Protein AF-A0A3P6EZH6-F1 (afdb_monomer)

pLDDT: mean 76.15, std 14.02, range [42.78, 92.12]

InterPro domains:
  IPR007527 Zinc finger, SWIM-type [PF04434] (18-33)

Structure (mmCIF, N/CA/C/O backbone):
data_AF-A0A3P6EZH6-F1
#
_entry.id   AF-A0A3P6EZH6-F1
#
loop_
_atom_site.group_PDB
_atom_site.id
_atom_site.type_symbol
_atom_site.label_atom_id
_atom_site.label_alt_id
_atom_site.label_comp_id
_atom_site.label_asym_id
_atom_site.label_entity_id
_atom_site.label_seq_id
_atom_site.pdbx_PDB_ins_code
_atom_site.Cartn_x
_atom_site.Cartn_y
_atom_site.Cartn_z
_atom_site.occupancy
_atom_site.B_iso_or_equiv
_atom_site.auth_seq_id
_atom_site.auth_comp_id
_atom_site.auth_asym_id
_atom_site.auth_atom_id
_atom_site.pdbx_PDB_model_num
ATOM 1 N N . ASP A 1 1 ? 46.670 -34.074 -2.459 1.00 43.78 1 ASP A N 1
ATOM 2 C CA . ASP A 1 1 ? 45.233 -33.793 -2.575 1.00 43.78 1 ASP A CA 1
ATOM 3 C C . ASP A 1 1 ? 45.017 -32.301 -2.541 1.00 43.78 1 ASP A C 1
ATOM 5 O O . 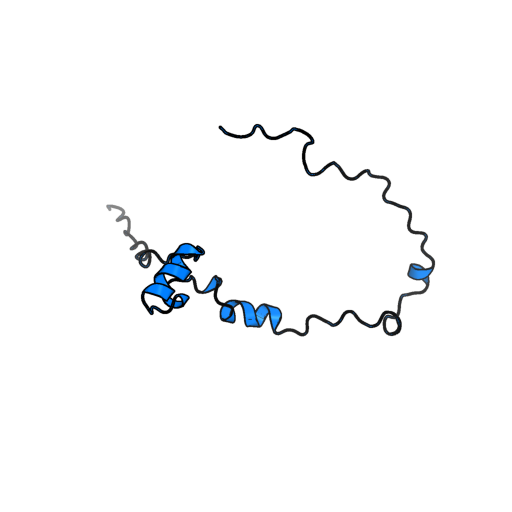ASP A 1 1 ? 44.950 -31.707 -1.475 1.00 43.78 1 ASP A O 1
ATOM 9 N N . ASP A 1 2 ? 45.050 -31.704 -3.728 1.00 43.56 2 ASP A N 1
ATOM 10 C CA . ASP A 1 2 ? 44.674 -30.315 -3.967 1.00 43.56 2 ASP A CA 1
ATOM 11 C C . ASP A 1 2 ? 43.152 -30.203 -3.828 1.00 43.56 2 ASP A C 1
ATOM 13 O O . ASP A 1 2 ? 42.411 -30.766 -4.639 1.00 43.56 2 ASP A O 1
ATOM 17 N N . ASP A 1 3 ? 42.690 -29.489 -2.802 1.00 48.31 3 ASP A N 1
ATOM 18 C CA . ASP A 1 3 ? 41.291 -29.096 -2.656 1.00 48.31 3 ASP A CA 1
ATOM 19 C C . ASP A 1 3 ? 40.907 -28.169 -3.816 1.00 48.31 3 ASP A C 1
ATOM 21 O O . ASP A 1 3 ? 41.111 -26.952 -3.791 1.00 48.31 3 ASP A O 1
ATOM 25 N N . ALA A 1 4 ? 40.349 -28.769 -4.866 1.00 54.28 4 ALA A N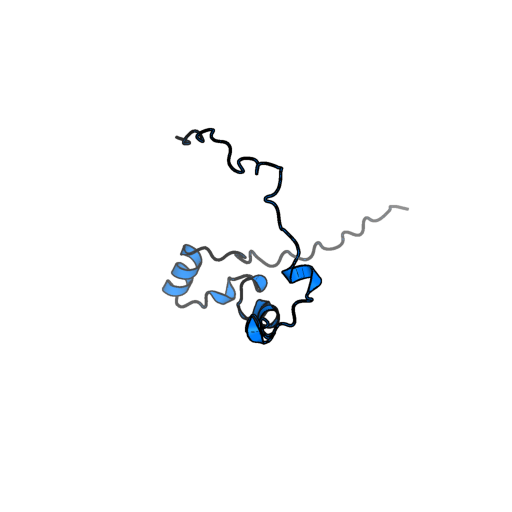 1
ATOM 26 C CA . ALA A 1 4 ? 39.724 -28.061 -5.962 1.00 54.28 4 ALA A CA 1
ATOM 27 C C . ALA A 1 4 ? 38.562 -27.225 -5.409 1.00 54.28 4 ALA A C 1
ATOM 29 O O . ALA A 1 4 ? 37.476 -27.735 -5.124 1.00 54.28 4 ALA A O 1
ATOM 30 N N . VAL A 1 5 ? 38.791 -25.917 -5.280 1.00 59.12 5 VAL A N 1
ATOM 31 C CA . VAL A 1 5 ? 37.724 -24.922 -5.199 1.00 59.12 5 VAL A CA 1
ATOM 32 C C . VAL A 1 5 ? 36.873 -25.110 -6.447 1.00 59.12 5 VAL A C 1
ATOM 34 O O . VAL A 1 5 ? 37.264 -24.739 -7.552 1.00 59.12 5 VAL A O 1
ATOM 37 N N . VAL A 1 6 ? 35.723 -25.755 -6.270 1.00 52.25 6 VAL A N 1
ATOM 38 C CA . VAL A 1 6 ? 34.716 -25.877 -7.314 1.00 52.25 6 VAL A CA 1
ATOM 39 C C . VAL A 1 6 ? 34.210 -24.462 -7.554 1.00 52.25 6 VAL A C 1
ATOM 41 O O . VAL A 1 6 ? 33.437 -23.924 -6.758 1.00 52.25 6 VAL A O 1
ATOM 44 N N . ASP A 1 7 ? 34.725 -23.836 -8.609 1.00 47.00 7 ASP A N 1
ATOM 45 C CA . ASP A 1 7 ? 34.275 -22.547 -9.116 1.00 47.00 7 ASP A CA 1
ATOM 46 C C . ASP A 1 7 ? 32.826 -22.730 -9.574 1.00 47.00 7 ASP A C 1
ATOM 48 O O . ASP A 1 7 ? 32.520 -23.126 -10.700 1.00 47.00 7 ASP A O 1
ATOM 52 N N . THR A 1 8 ? 31.912 -22.595 -8.616 1.00 51.62 8 THR A N 1
ATOM 53 C CA . THR A 1 8 ? 30.482 -22.616 -8.879 1.00 51.62 8 THR A CA 1
ATOM 54 C C . THR A 1 8 ? 30.205 -21.416 -9.771 1.00 51.62 8 THR A C 1
ATOM 56 O O . THR A 1 8 ? 30.516 -20.292 -9.372 1.00 51.62 8 THR A O 1
ATOM 59 N N . PRO A 1 9 ? 29.634 -21.605 -10.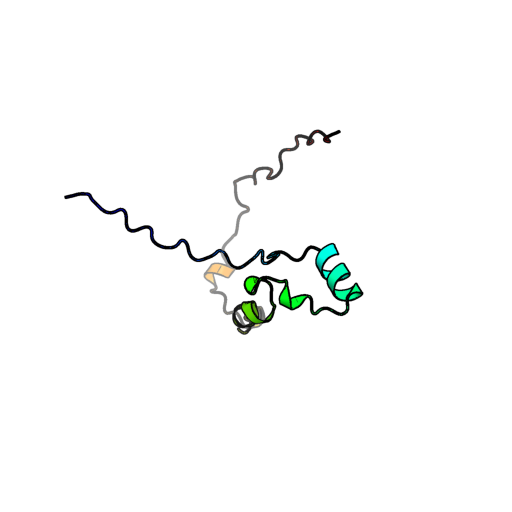974 1.00 42.78 9 PRO A N 1
ATOM 60 C CA . PRO A 1 9 ? 29.346 -20.484 -11.844 1.00 42.78 9 PRO A CA 1
ATOM 61 C C . PRO A 1 9 ? 28.401 -19.560 -11.088 1.00 42.78 9 PRO A C 1
ATOM 63 O O . PRO A 1 9 ? 27.257 -19.927 -10.806 1.00 42.78 9 PRO A O 1
ATOM 66 N N . ILE A 1 10 ? 28.881 -18.367 -10.730 1.00 53.41 10 ILE A N 1
ATOM 67 C CA . ILE A 1 10 ? 28.011 -17.293 -10.262 1.00 53.41 10 ILE A CA 1
ATOM 68 C C . ILE A 1 10 ? 26.941 -17.174 -11.347 1.00 53.41 10 ILE A C 1
ATOM 70 O O . ILE A 1 10 ? 27.310 -16.940 -12.504 1.00 53.41 10 ILE A O 1
ATOM 74 N N . PRO A 1 11 ? 25.649 -17.385 -11.034 1.00 48.22 11 PRO A N 1
ATOM 75 C CA . PRO A 1 11 ? 24.611 -17.381 -12.047 1.00 48.22 11 PRO A CA 1
ATOM 76 C C . PRO A 1 11 ? 24.736 -16.069 -12.800 1.00 48.22 11 PRO A C 1
ATOM 78 O O . PRO A 1 11 ? 24.693 -15.000 -12.182 1.00 48.22 11 PRO A O 1
ATOM 81 N N . HIS A 1 12 ? 24.995 -16.175 -14.108 1.00 48.84 12 HIS A N 1
ATOM 82 C CA . HIS A 1 12 ? 25.166 -15.038 -14.997 1.00 48.84 12 HIS A CA 1
ATOM 83 C C . HIS A 1 12 ? 24.100 -14.014 -14.646 1.00 48.84 12 HIS A C 1
ATOM 85 O O . HIS A 1 12 ? 22.908 -14.275 -14.809 1.00 48.84 12 HIS A O 1
ATOM 91 N N . ARG A 1 13 ? 24.539 -12.883 -14.081 1.00 50.41 13 ARG A N 1
ATOM 92 C CA . ARG A 1 13 ? 23.660 -11.777 -13.715 1.00 50.41 13 ARG A CA 1
ATOM 93 C C . ARG A 1 13 ? 22.871 -11.463 -14.987 1.00 50.41 13 ARG A C 1
ATOM 95 O O . ARG A 1 13 ? 23.510 -11.050 -15.958 1.00 50.41 13 ARG A O 1
ATOM 102 N N . PRO A 1 14 ? 21.548 -11.706 -15.052 1.00 47.06 14 PRO A N 1
ATOM 103 C CA . PRO A 1 14 ? 20.816 -11.411 -16.266 1.00 47.06 14 PRO A CA 1
ATOM 104 C C . PRO A 1 14 ? 20.993 -9.919 -16.514 1.00 47.06 14 PRO A C 1
ATOM 106 O O . PRO A 1 14 ? 20.744 -9.099 -15.627 1.00 47.06 14 PRO A O 1
ATOM 109 N N . HIS A 1 15 ? 21.562 -9.631 -17.683 1.00 49.91 15 HIS A N 1
ATOM 110 C CA . HIS A 1 15 ? 21.808 -8.321 -18.262 1.00 49.91 15 HIS A CA 1
ATOM 111 C C . HIS A 1 15 ? 20.935 -7.238 -17.633 1.00 49.91 15 HIS A C 1
ATOM 113 O O . HIS A 1 15 ? 19.721 -7.305 -17.780 1.00 49.91 15 HIS A O 1
ATOM 119 N N . PHE A 1 16 ? 21.570 -6.284 -16.935 1.00 46.97 16 PHE A N 1
ATOM 120 C CA . PHE A 1 16 ? 21.056 -4.955 -16.573 1.00 46.97 16 PHE A CA 1
ATOM 121 C C . PHE A 1 16 ? 19.542 -4.777 -16.785 1.00 46.97 16 PHE A C 1
ATOM 123 O O . PHE A 1 16 ? 19.096 -4.029 -17.654 1.00 46.97 16 PHE A O 1
ATOM 130 N N . VAL A 1 17 ? 18.728 -5.457 -15.977 1.00 54.72 17 VAL A N 1
ATOM 131 C CA . VAL A 1 17 ? 17.317 -5.102 -15.889 1.00 54.72 17 VAL A CA 1
ATOM 132 C C . VAL A 1 17 ? 17.330 -3.776 -15.150 1.00 54.72 17 VAL A C 1
ATOM 134 O O . VAL A 1 17 ? 17.739 -3.728 -13.988 1.00 54.72 17 VAL A O 1
ATOM 137 N N . LEU A 1 18 ? 16.979 -2.690 -15.840 1.00 61.12 18 LEU A N 1
ATOM 138 C CA . LEU A 1 18 ? 16.763 -1.363 -15.264 1.00 61.12 18 LEU A CA 1
ATOM 139 C C . LEU A 1 18 ? 15.591 -1.473 -14.279 1.00 61.12 18 LEU A C 1
ATOM 141 O O . LEU A 1 18 ? 14.460 -1.102 -14.560 1.00 61.12 18 LEU A O 1
ATOM 145 N N . GLY A 1 19 ? 15.862 -2.067 -13.118 1.00 62.00 19 GLY A N 1
ATOM 146 C CA . GLY A 1 19 ? 14.858 -2.635 -12.226 1.00 62.00 19 GLY A CA 1
ATOM 147 C C . GLY A 1 19 ? 13.973 -1.606 -11.535 1.00 62.00 19 GLY A C 1
ATOM 148 O O . GLY A 1 19 ? 13.064 -1.991 -10.812 1.00 62.00 19 GLY A O 1
ATOM 149 N N . LEU A 1 20 ? 14.219 -0.323 -11.786 1.00 63.16 20 LEU A N 1
ATOM 150 C CA . LEU A 1 20 ? 13.451 0.816 -11.319 1.00 63.16 20 LEU A CA 1
ATOM 151 C C . LEU A 1 20 ? 13.235 1.742 -12.524 1.00 63.16 20 LEU A C 1
ATOM 153 O O . LEU A 1 20 ? 14.167 2.458 -12.905 1.00 63.16 20 LEU A O 1
ATOM 157 N N . PRO A 1 21 ? 12.049 1.749 -13.158 1.00 70.69 21 PRO A N 1
ATOM 158 C CA . PRO A 1 21 ? 11.798 2.676 -14.246 1.00 70.69 21 PRO A CA 1
ATOM 159 C C . PRO A 1 21 ? 11.789 4.099 -13.691 1.00 70.69 21 PRO A C 1
ATOM 161 O O . PRO A 1 21 ? 10.863 4.515 -12.994 1.00 70.69 21 PRO A O 1
ATOM 164 N N . CYS A 1 22 ? 12.819 4.878 -14.007 1.00 78.06 22 CYS A N 1
ATOM 165 C CA . CYS A 1 22 ? 12.728 6.317 -13.839 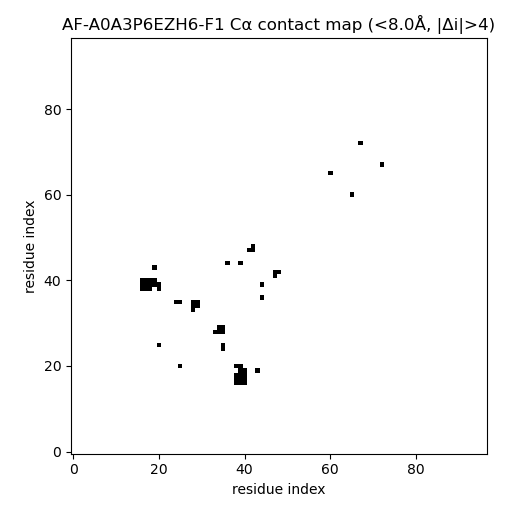1.00 78.06 22 CYS A CA 1
ATOM 166 C C . CYS A 1 22 ? 11.753 6.882 -14.886 1.00 78.06 22 CYS A C 1
ATOM 168 O O . CYS A 1 22 ? 11.555 6.302 -15.959 1.00 78.06 22 CYS A O 1
ATOM 170 N N . ARG A 1 23 ? 11.167 8.052 -14.607 1.00 80.50 23 ARG A N 1
ATOM 171 C CA . ARG A 1 23 ? 10.256 8.738 -15.543 1.00 80.50 23 ARG A CA 1
ATOM 172 C C . ARG A 1 23 ? 10.876 8.905 -16.941 1.00 80.50 23 ARG A C 1
ATOM 174 O O . ARG A 1 23 ? 10.171 8.774 -17.936 1.00 80.50 23 ARG A O 1
ATOM 181 N N . HIS A 1 24 ? 12.190 9.132 -17.014 1.00 86.25 24 HIS A N 1
ATOM 182 C CA . HIS A 1 24 ? 12.924 9.281 -18.273 1.00 86.25 24 HIS A CA 1
ATOM 183 C C . HIS A 1 24 ? 12.999 7.982 -19.087 1.00 86.25 24 HIS A C 1
ATOM 185 O O . HIS A 1 24 ? 12.840 8.024 -20.303 1.00 86.25 24 HIS A O 1
ATOM 191 N N . ALA A 1 25 ? 13.193 6.831 -18.436 1.00 82.31 25 ALA A N 1
ATOM 192 C CA . ALA A 1 25 ? 13.264 5.538 -19.116 1.00 82.31 25 ALA A CA 1
ATOM 193 C C . ALA A 1 25 ? 11.918 5.167 -19.757 1.00 82.31 25 ALA A C 1
ATOM 195 O O . ALA A 1 25 ? 11.878 4.718 -20.900 1.00 82.31 25 ALA A O 1
ATOM 196 N N . ILE A 1 26 ? 10.813 5.434 -19.052 1.00 84.56 26 ILE A N 1
ATOM 197 C CA . ILE A 1 26 ? 9.455 5.223 -19.575 1.00 84.56 26 ILE A CA 1
ATOM 198 C C . ILE A 1 26 ? 9.206 6.125 -20.790 1.00 84.56 26 ILE A C 1
ATOM 200 O O . ILE A 1 26 ? 8.735 5.653 -21.823 1.00 84.56 26 ILE A O 1
ATOM 204 N N . ALA A 1 27 ? 9.557 7.411 -20.691 1.00 87.12 27 ALA A N 1
ATOM 205 C CA . ALA A 1 27 ? 9.385 8.360 -21.788 1.00 87.12 27 ALA A CA 1
ATOM 206 C C . ALA A 1 27 ? 10.222 7.983 -23.024 1.00 87.12 27 ALA A C 1
ATOM 208 O O . ALA A 1 27 ? 9.719 8.018 -24.142 1.00 87.12 27 ALA A O 1
ATOM 209 N N . ALA A 1 28 ? 11.476 7.562 -22.836 1.00 87.25 28 ALA A N 1
ATOM 210 C CA . ALA A 1 28 ? 12.338 7.130 -23.933 1.00 87.25 28 ALA A CA 1
ATOM 211 C C . ALA A 1 28 ? 11.813 5.864 -24.634 1.00 87.25 28 ALA A C 1
ATOM 213 O O . ALA A 1 28 ? 11.869 5.784 -25.862 1.00 87.25 28 ALA A O 1
ATOM 214 N N . ALA A 1 29 ? 11.276 4.900 -23.876 1.00 86.56 29 ALA A N 1
ATOM 215 C CA . ALA A 1 29 ? 10.627 3.717 -24.439 1.00 86.56 29 ALA A CA 1
ATOM 216 C C . ALA A 1 29 ? 9.387 4.103 -25.260 1.00 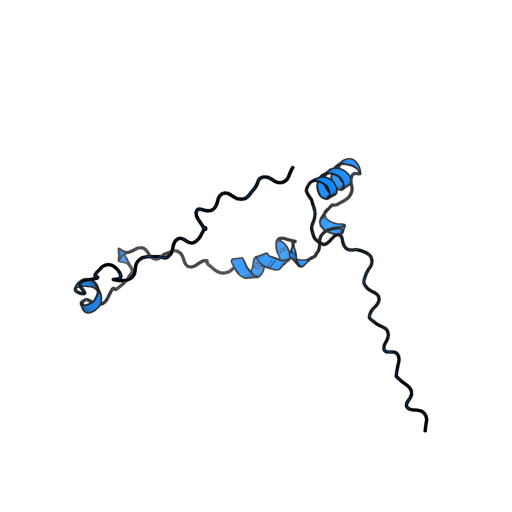86.56 29 ALA A C 1
ATOM 218 O O . ALA A 1 29 ? 9.231 3.634 -26.387 1.00 86.56 29 ALA A O 1
ATOM 219 N N . PHE A 1 30 ? 8.567 5.025 -24.743 1.00 86.62 30 PHE A N 1
ATOM 220 C CA . PHE A 1 30 ? 7.401 5.552 -25.452 1.00 86.62 30 PHE A CA 1
ATOM 221 C C . PHE A 1 30 ? 7.782 6.225 -26.780 1.00 86.62 30 PHE A C 1
ATOM 223 O O . PHE A 1 30 ? 7.228 5.873 -27.817 1.00 86.62 30 PHE A O 1
ATOM 230 N N . CYS A 1 31 ? 8.782 7.115 -26.780 1.00 91.00 31 CYS A N 1
ATOM 231 C CA . CYS A 1 31 ? 9.264 7.786 -27.996 1.00 91.00 31 CYS A CA 1
ATOM 232 C C . CYS A 1 31 ? 9.819 6.824 -29.057 1.00 91.00 31 CYS A C 1
ATOM 234 O O . CYS A 1 31 ? 9.915 7.191 -30.224 1.00 91.00 31 CYS A O 1
ATOM 236 N N . ARG A 1 32 ? 10.226 5.615 -28.658 1.00 89.12 32 ARG A N 1
ATOM 237 C CA . ARG A 1 32 ? 10.747 4.576 -29.555 1.00 89.12 32 ARG A CA 1
ATOM 238 C C . ARG A 1 32 ? 9.725 3.488 -29.881 1.00 89.12 32 ARG A C 1
ATOM 240 O O . ARG A 1 32 ? 10.113 2.464 -30.435 1.00 89.12 32 ARG A O 1
ATOM 247 N N . ASN A 1 33 ? 8.454 3.673 -29.515 1.00 89.19 33 ASN A N 1
ATOM 248 C CA . ASN A 1 33 ? 7.396 2.672 -29.677 1.00 89.19 33 ASN A CA 1
ATOM 249 C C . ASN A 1 33 ? 7.748 1.308 -29.043 1.00 89.19 33 ASN A C 1
ATOM 251 O O . ASN A 1 33 ? 7.322 0.258 -29.518 1.00 89.19 33 ASN A O 1
ATOM 255 N N . MET A 1 34 ? 8.524 1.315 -27.956 1.00 87.56 34 MET A N 1
ATOM 256 C CA . MET A 1 34 ? 8.913 0.117 -27.215 1.00 87.56 34 MET A CA 1
ATOM 257 C C . MET A 1 34 ? 8.007 -0.076 -25.998 1.00 87.56 34 MET A C 1
ATOM 259 O O . MET A 1 34 ? 7.684 0.877 -25.286 1.00 87.56 34 MET A O 1
ATOM 263 N N . GLN A 1 35 ? 7.637 -1.324 -25.707 1.00 84.25 35 GLN A N 1
ATOM 264 C CA . GLN A 1 35 ? 6.888 -1.638 -24.492 1.00 84.25 35 GLN A CA 1
ATOM 265 C C . GLN A 1 35 ? 7.783 -1.466 -23.261 1.00 84.25 35 GLN A C 1
ATOM 267 O O . GLN A 1 35 ? 8.720 -2.234 -23.047 1.00 84.25 35 GLN A O 1
ATOM 272 N N . TYR A 1 36 ? 7.489 -0.459 -22.435 1.00 79.00 36 TYR A N 1
ATOM 273 C CA . TYR A 1 36 ? 8.302 -0.145 -21.256 1.00 79.00 36 TYR A CA 1
ATOM 274 C C . TYR A 1 36 ? 8.335 -1.296 -20.236 1.00 79.00 36 TYR A C 1
ATOM 276 O O . TYR A 1 36 ? 9.320 -1.447 -19.521 1.00 79.00 36 TYR A O 1
ATOM 284 N N . THR A 1 37 ? 7.284 -2.121 -20.190 1.00 77.00 37 THR A N 1
ATOM 285 C CA . THR A 1 37 ? 7.149 -3.296 -19.312 1.00 77.00 37 THR A CA 1
ATOM 286 C C . THR A 1 37 ? 8.279 -4.306 -19.494 1.00 77.00 37 THR A C 1
ATOM 288 O O . THR A 1 37 ? 8.664 -4.950 -18.524 1.00 77.00 37 THR A O 1
ATOM 291 N N . MET A 1 38 ? 8.875 -4.375 -20.688 1.00 77.75 38 MET A N 1
ATOM 292 C CA . MET A 1 38 ? 10.026 -5.236 -20.990 1.00 77.75 38 MET A CA 1
ATOM 293 C C . MET A 1 38 ? 11.301 -4.825 -20.242 1.00 77.75 38 MET A C 1
ATOM 295 O O . MET A 1 38 ? 12.208 -5.636 -20.079 1.00 77.75 38 MET A O 1
ATOM 299 N N . PHE A 1 39 ? 11.379 -3.574 -19.782 1.00 76.06 39 PHE A N 1
ATOM 300 C CA . PHE A 1 39 ? 12.539 -3.029 -19.072 1.00 76.06 39 PHE A CA 1
ATOM 301 C C . PHE A 1 39 ? 12.325 -2.933 -17.558 1.00 76.06 39 PHE A C 1
ATOM 303 O O . PHE A 1 39 ? 13.243 -2.546 -16.840 1.00 76.06 39 PHE A O 1
ATOM 310 N N . VAL A 1 40 ? 11.127 -3.261 -17.066 1.00 77.50 40 VAL A N 1
ATOM 311 C CA . VAL A 1 40 ? 10.742 -3.110 -15.661 1.00 77.50 40 VAL A CA 1
ATOM 312 C C . VAL A 1 40 ? 10.886 -4.440 -14.931 1.00 77.50 40 VAL A C 1
ATOM 314 O O . VAL A 1 40 ? 10.476 -5.489 -15.420 1.00 77.50 40 VAL A O 1
ATOM 317 N N . CYS A 1 41 ? 11.450 -4.405 -13.722 1.00 80.75 41 CYS A N 1
ATOM 318 C CA . CYS A 1 41 ? 11.510 -5.583 -12.862 1.00 80.75 41 CYS A CA 1
ATOM 319 C C . CYS A 1 41 ? 10.096 -6.113 -12.573 1.00 80.75 41 CYS A C 1
ATOM 321 O O . CYS A 1 41 ? 9.206 -5.336 -12.227 1.00 80.75 41 CYS A O 1
ATOM 323 N N . LYS A 1 42 ? 9.905 -7.440 -12.628 1.00 80.25 42 LYS A N 1
ATOM 324 C CA . LYS A 1 42 ? 8.611 -8.099 -12.360 1.00 80.25 42 LYS A CA 1
ATOM 325 C C . LYS A 1 42 ? 7.940 -7.612 -11.071 1.00 80.25 42 LYS A C 1
ATOM 327 O O . LYS A 1 42 ? 6.751 -7.336 -11.066 1.00 80.25 42 LYS A O 1
ATOM 332 N N . HIS A 1 43 ? 8.726 -7.360 -10.021 1.00 82.19 43 HIS A N 1
ATOM 333 C CA . HIS A 1 43 ? 8.250 -6.856 -8.729 1.00 82.19 43 HIS A CA 1
ATOM 334 C C . HIS A 1 43 ? 7.618 -5.458 -8.782 1.00 82.19 43 HIS A C 1
ATOM 336 O O . HIS A 1 43 ? 7.176 -4.965 -7.755 1.00 82.19 43 HIS A O 1
ATOM 342 N N . HIS A 1 44 ? 7.646 -4.752 -9.908 1.00 78.25 44 HIS A N 1
ATOM 343 C CA . HIS A 1 44 ? 7.019 -3.434 -10.070 1.00 78.25 44 HIS A CA 1
ATOM 344 C C . HIS A 1 44 ? 5.810 -3.495 -11.011 1.00 78.25 44 HIS A C 1
ATOM 346 O O . HIS A 1 44 ? 5.150 -2.483 -11.242 1.00 78.25 44 HIS A O 1
ATOM 352 N N . LEU A 1 45 ? 5.502 -4.677 -11.549 1.00 82.81 45 LEU A N 1
ATOM 353 C CA . LEU A 1 45 ? 4.296 -4.906 -12.325 1.00 82.81 45 LEU A CA 1
ATOM 354 C C . LEU A 1 45 ? 3.107 -5.068 -11.382 1.00 82.81 45 LEU A C 1
ATOM 356 O O . LEU A 1 45 ? 3.181 -5.758 -10.363 1.00 82.81 45 LEU A O 1
ATOM 360 N N . LYS A 1 46 ? 1.981 -4.457 -11.758 1.00 84.56 46 LYS A N 1
ATOM 361 C CA . LYS A 1 46 ? 0.726 -4.527 -11.000 1.00 84.56 46 LYS A CA 1
ATOM 362 C C . LYS A 1 46 ? 0.288 -5.972 -10.749 1.00 84.56 46 LYS A C 1
ATOM 364 O O . LYS A 1 46 ? -0.141 -6.290 -9.648 1.00 84.56 46 LYS A O 1
ATOM 369 N N . GLU A 1 47 ? 0.446 -6.839 -11.745 1.00 87.00 47 GLU A N 1
ATOM 370 C CA . GLU A 1 47 ? 0.100 -8.265 -11.676 1.00 87.00 47 GLU A CA 1
ATOM 371 C C . GLU A 1 47 ? 0.794 -8.986 -10.518 1.00 87.00 47 GLU A C 1
ATOM 373 O O . GLU A 1 47 ? 0.179 -9.821 -9.864 1.00 87.00 47 GLU A O 1
ATOM 378 N N . THR A 1 48 ? 2.038 -8.610 -10.198 1.00 88.25 48 THR A N 1
ATOM 379 C CA . THR A 1 48 ? 2.799 -9.242 -9.108 1.00 88.25 48 THR A CA 1
ATOM 380 C C . THR A 1 48 ? 2.195 -8.955 -7.732 1.00 88.25 48 THR A C 1
ATOM 382 O O . THR A 1 48 ? 2.275 -9.796 -6.843 1.00 88.25 48 THR A O 1
ATOM 385 N N . TRP A 1 49 ? 1.551 -7.801 -7.554 1.00 86.81 49 TRP A N 1
ATOM 386 C CA . TRP A 1 49 ? 0.932 -7.408 -6.282 1.00 86.81 49 TRP A CA 1
ATOM 387 C C . TRP A 1 49 ? -0.582 -7.592 -6.265 1.00 86.81 49 TRP A C 1
ATOM 389 O O . TRP A 1 49 ? -1.193 -7.446 -5.209 1.00 86.81 49 TRP A O 1
ATOM 399 N N . ALA A 1 50 ? -1.195 -7.921 -7.403 1.00 87.94 50 ALA A N 1
ATOM 400 C CA . ALA A 1 50 ? -2.642 -8.023 -7.529 1.00 87.94 50 ALA A CA 1
ATOM 401 C C . ALA A 1 50 ? -3.237 -9.025 -6.527 1.00 87.94 50 ALA A C 1
ATOM 403 O O . ALA A 1 50 ? -4.251 -8.711 -5.921 1.00 87.94 50 ALA A O 1
ATOM 404 N N . GLU A 1 51 ? -2.573 -10.162 -6.278 1.00 84.81 51 GLU A N 1
ATOM 405 C CA . GLU A 1 51 ? -2.947 -11.124 -5.220 1.00 84.81 51 GLU A CA 1
ATOM 406 C C . GLU A 1 51 ? -3.044 -10.492 -3.835 1.00 84.81 51 GLU A C 1
ATOM 408 O O . GLU A 1 51 ? -4.010 -10.705 -3.108 1.00 84.81 51 GLU A O 1
ATOM 413 N N . THR A 1 52 ? -2.037 -9.692 -3.472 1.00 83.50 52 THR A N 1
ATOM 414 C CA . THR A 1 52 ? -1.909 -9.133 -2.117 1.00 83.50 52 THR A CA 1
ATOM 415 C C . THR A 1 52 ? -3.056 -8.189 -1.771 1.00 83.50 52 THR A C 1
ATOM 417 O O . THR A 1 52 ? -3.381 -8.008 -0.603 1.00 83.50 52 THR A O 1
ATOM 420 N N . VAL A 1 53 ? -3.693 -7.626 -2.799 1.00 80.62 53 VAL A N 1
ATOM 421 C CA . VAL A 1 53 ? -4.851 -6.735 -2.692 1.00 80.62 53 VAL A CA 1
ATOM 422 C C . VAL A 1 53 ? -6.134 -7.372 -3.233 1.00 80.62 53 VAL A C 1
ATOM 424 O O . VAL A 1 53 ? -7.158 -6.701 -3.294 1.00 80.62 53 VAL A O 1
ATOM 427 N N . ARG A 1 54 ? -6.095 -8.647 -3.650 1.00 80.25 54 ARG A N 1
ATOM 428 C CA . ARG A 1 54 ? -7.265 -9.375 -4.167 1.00 80.25 54 ARG A CA 1
ATOM 429 C C . ARG A 1 54 ? -8.226 -9.762 -3.051 1.00 80.25 54 ARG A C 1
ATOM 431 O O . ARG A 1 54 ? -9.402 -10.00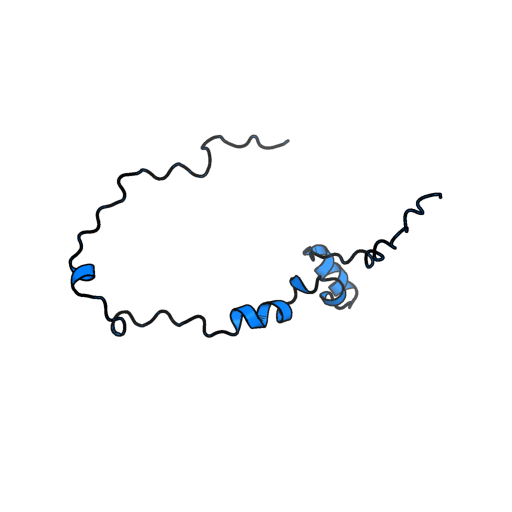0 -3.310 1.00 80.25 54 ARG A O 1
ATOM 438 N N . GLY A 1 55 ? -7.727 -9.846 -1.819 1.00 75.38 55 GLY A N 1
ATOM 439 C CA . GLY A 1 55 ? -8.578 -10.013 -0.653 1.00 75.38 55 GLY A CA 1
ATOM 440 C C . GLY A 1 55 ? -9.583 -8.870 -0.554 1.00 75.38 55 GLY A C 1
ATOM 441 O O . GLY A 1 55 ? -9.293 -7.735 -0.931 1.00 75.38 55 GLY A O 1
ATOM 442 N N . ILE A 1 56 ? -10.760 -9.169 -0.007 1.00 69.69 56 ILE A N 1
ATOM 443 C CA . ILE A 1 56 ? -11.633 -8.130 0.524 1.00 69.69 56 ILE A CA 1
ATOM 444 C C . ILE A 1 56 ? -10.777 -7.403 1.564 1.00 69.69 56 ILE A C 1
ATOM 446 O O . ILE A 1 56 ? -10.482 -7.966 2.618 1.00 69.69 56 ILE A O 1
ATOM 450 N N . ILE A 1 57 ? -10.313 -6.189 1.245 1.00 72.12 57 ILE A N 1
ATOM 451 C CA . ILE A 1 57 ? -9.856 -5.246 2.264 1.00 72.12 57 ILE A CA 1
ATOM 452 C C . ILE A 1 57 ? -11.091 -5.102 3.131 1.00 72.12 57 ILE A C 1
ATOM 454 O O . ILE A 1 57 ? -12.049 -4.486 2.664 1.00 72.12 57 ILE A O 1
ATOM 458 N N . LEU A 1 58 ? -11.128 -5.818 4.264 1.00 65.38 58 LEU A N 1
ATOM 459 C CA . LEU A 1 58 ? -12.329 -5.959 5.082 1.00 65.38 58 LEU A CA 1
ATOM 460 C C . LEU A 1 58 ? -12.961 -4.574 5.169 1.00 65.38 58 LEU A C 1
ATOM 462 O O . LEU A 1 58 ? -12.267 -3.651 5.619 1.00 65.38 58 LEU A O 1
ATOM 466 N N . PRO A 1 59 ? -14.186 -4.379 4.637 1.00 73.94 59 PRO A N 1
ATOM 467 C CA . PRO A 1 59 ? -14.833 -3.096 4.787 1.00 73.94 59 PRO A CA 1
ATOM 468 C C . PRO A 1 59 ? -14.821 -2.821 6.281 1.00 73.94 59 PRO A C 1
ATOM 470 O O . PRO A 1 59 ? -15.129 -3.718 7.069 1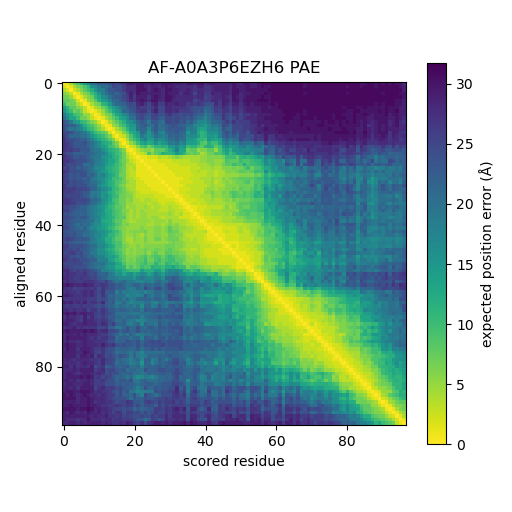.00 73.94 59 PRO A O 1
ATOM 473 N N . VAL A 1 60 ? -14.369 -1.624 6.662 1.00 76.94 60 VAL A N 1
ATOM 474 C CA . VAL A 1 60 ? -14.491 -1.184 8.049 1.00 76.94 60 VAL A CA 1
ATOM 475 C C . VAL A 1 60 ? -15.958 -1.423 8.409 1.00 76.94 60 VAL A C 1
ATOM 477 O O . VAL A 1 60 ? -16.810 -0.859 7.715 1.00 76.94 60 VAL A O 1
ATOM 480 N N . PRO A 1 61 ? -16.262 -2.318 9.369 1.00 79.50 61 PRO A N 1
ATOM 481 C CA . PRO A 1 61 ? -17.644 -2.636 9.690 1.00 79.50 61 PRO A CA 1
ATOM 482 C C . PRO A 1 61 ? -18.380 -1.347 10.054 1.00 79.50 61 PRO A C 1
ATOM 484 O O . PRO A 1 61 ? -17.756 -0.427 10.599 1.00 79.50 61 PRO A O 1
ATOM 487 N N . ASP A 1 62 ? -19.679 -1.257 9.750 1.00 82.25 62 ASP A N 1
ATOM 488 C CA . ASP A 1 62 ? -20.468 -0.139 10.269 1.00 82.25 62 ASP A CA 1
ATOM 489 C C . ASP A 1 62 ? -20.311 -0.160 11.799 1.00 82.25 62 ASP A C 1
ATOM 491 O O . ASP A 1 62 ? -20.449 -1.226 12.403 1.00 82.25 62 ASP A O 1
ATOM 495 N N . PRO A 1 63 ? -19.990 0.968 12.453 1.00 82.19 63 PRO A N 1
ATOM 496 C CA . PRO A 1 63 ? -19.881 1.026 13.907 1.00 82.19 63 PRO A CA 1
ATOM 497 C C . PRO A 1 63 ? -21.094 0.443 14.647 1.00 82.19 63 PRO A C 1
ATOM 499 O O . PRO A 1 63 ? -20.956 0.026 15.792 1.00 82.19 63 PRO A O 1
ATOM 502 N N . LYS A 1 64 ? -22.271 0.411 14.007 1.00 85.00 64 LYS A N 1
ATOM 503 C CA . LYS A 1 64 ? -23.499 -0.197 14.541 1.00 85.00 64 LYS A CA 1
ATOM 504 C C . LYS A 1 64 ? -23.482 -1.726 14.552 1.00 85.00 64 LYS A C 1
ATOM 506 O O . LYS A 1 64 ? -24.166 -2.317 15.378 1.00 85.00 64 LYS A O 1
ATOM 511 N N . ASP A 1 65 ? -22.713 -2.337 13.657 1.00 87.00 65 ASP A N 1
ATOM 512 C CA . ASP A 1 65 ? -22.601 -3.789 13.493 1.00 87.00 65 ASP A CA 1
ATOM 513 C C . ASP A 1 65 ? -21.461 -4.379 14.348 1.00 87.00 65 ASP A C 1
ATOM 515 O O . ASP A 1 65 ? -21.220 -5.586 14.330 1.00 87.00 65 ASP A O 1
ATOM 519 N N . VAL A 1 66 ? -20.730 -3.534 15.089 1.00 87.00 66 VAL A N 1
ATOM 520 C CA . VAL A 1 66 ? -19.637 -3.945 15.977 1.00 87.00 66 VAL A CA 1
ATOM 521 C C . VAL A 1 66 ? -20.145 -4.025 17.410 1.00 87.00 66 VAL A C 1
ATOM 523 O O . VAL A 1 66 ? -20.381 -3.010 18.064 1.00 87.00 66 VAL A O 1
ATOM 526 N N . GLU A 1 67 ? -20.252 -5.243 17.932 1.00 89.12 67 GLU A N 1
ATOM 527 C CA . GLU A 1 67 ? -20.497 -5.466 19.355 1.00 89.12 67 GLU A CA 1
ATOM 528 C C . GLU A 1 67 ? -19.238 -5.106 20.156 1.00 89.12 67 GLU A C 1
ATOM 530 O O . GLU A 1 67 ? -18.247 -5.838 20.170 1.00 89.12 67 GLU A O 1
ATOM 535 N N . VAL A 1 68 ? -19.263 -3.945 20.814 1.00 87.31 68 VAL A N 1
ATOM 536 C CA . VAL A 1 68 ? -18.224 -3.533 21.763 1.00 87.31 68 VAL A CA 1
ATOM 537 C C . VAL A 1 68 ? -18.669 -3.943 23.172 1.00 87.31 68 VAL A C 1
ATOM 539 O O . VAL A 1 68 ? -19.716 -3.474 23.622 1.00 87.31 68 VAL A O 1
ATOM 542 N N . PRO A 1 69 ? -17.900 -4.787 23.885 1.00 92.12 69 PRO A N 1
ATOM 543 C CA . PRO A 1 69 ? -18.181 -5.145 25.272 1.00 92.12 69 PRO A CA 1
ATOM 544 C C . PRO A 1 69 ? -18.415 -3.918 26.159 1.00 92.12 69 PRO A C 1
ATOM 546 O O . PRO A 1 69 ? -17.711 -2.908 26.043 1.00 92.12 69 PRO A O 1
ATOM 549 N N . ALA A 1 70 ? -19.395 -4.013 27.059 1.00 88.88 70 ALA A N 1
ATOM 550 C CA . ALA A 1 70 ? -19.804 -2.904 27.919 1.00 88.88 70 ALA A CA 1
ATOM 551 C C . ALA A 1 70 ? -18.643 -2.376 28.774 1.00 88.88 70 ALA A C 1
ATOM 553 O O . ALA A 1 70 ? -18.545 -1.174 29.009 1.00 88.88 70 ALA A O 1
ATOM 554 N N . GLU A 1 71 ? -17.720 -3.255 29.165 1.00 89.50 71 GLU A N 1
ATOM 555 C CA . GLU A 1 71 ? -16.535 -2.903 29.936 1.00 89.50 71 GLU A CA 1
ATOM 556 C C . GLU A 1 71 ? -15.684 -1.876 29.184 1.00 89.50 71 GLU A C 1
ATOM 558 O O . GLU A 1 71 ? -15.297 -0.866 29.762 1.00 89.50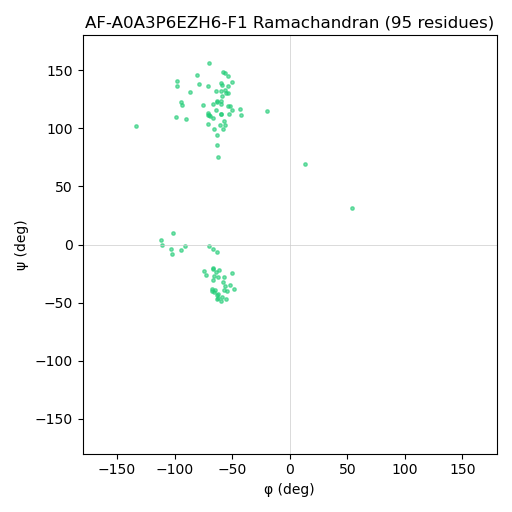 71 GLU A O 1
ATOM 563 N N . ILE A 1 72 ? -15.464 -2.073 27.879 1.00 87.12 72 ILE A N 1
ATOM 564 C CA . ILE A 1 72 ? -14.650 -1.177 27.042 1.00 87.12 72 ILE A CA 1
ATOM 565 C C . ILE A 1 72 ? -15.332 0.183 26.867 1.00 87.12 72 ILE A C 1
ATOM 567 O O . ILE A 1 72 ? -14.654 1.208 26.891 1.00 87.12 72 ILE A O 1
ATOM 571 N N . LEU A 1 73 ? -16.662 0.209 26.730 1.00 85.19 73 LEU A N 1
ATOM 572 C CA . LEU A 1 73 ? -17.429 1.455 26.599 1.00 85.19 73 LEU A CA 1
ATOM 573 C C . LEU A 1 73 ? -17.373 2.318 27.866 1.00 85.19 73 LEU A C 1
ATOM 575 O O . LEU A 1 73 ? -17.513 3.535 27.783 1.00 85.19 73 LEU A O 1
ATOM 579 N N . THR A 1 74 ? -17.169 1.688 29.025 1.00 88.69 74 THR A N 1
ATOM 580 C CA . THR A 1 74 ? -17.086 2.358 30.331 1.00 88.69 74 THR A CA 1
ATOM 581 C C . THR A 1 74 ? -15.662 2.687 30.782 1.00 88.69 74 THR A C 1
ATOM 583 O O . THR A 1 74 ? -15.490 3.309 31.827 1.00 88.69 74 THR A O 1
ATOM 586 N N . VAL A 1 75 ? -14.633 2.270 30.034 1.00 91.50 75 VAL A N 1
ATOM 587 C CA . VAL A 1 75 ? -13.235 2.528 30.402 1.00 91.50 75 VAL A CA 1
ATOM 588 C C . VAL A 1 75 ? -12.877 3.985 30.121 1.00 91.50 75 VAL A C 1
ATOM 590 O O . VAL A 1 75 ? -12.858 4.432 28.973 1.00 91.50 75 VAL A O 1
ATOM 593 N N . ASP A 1 76 ? -12.490 4.703 31.173 1.00 89.56 76 ASP A N 1
ATOM 594 C CA . ASP A 1 76 ? -11.895 6.030 31.049 1.00 89.56 76 ASP A CA 1
ATOM 595 C C . ASP A 1 76 ? -10.489 5.931 30.433 1.00 89.56 76 ASP A C 1
ATOM 597 O O . ASP A 1 76 ? -9.535 5.439 31.043 1.00 89.56 76 ASP A O 1
ATOM 601 N N . LEU A 1 77 ? -10.346 6.418 29.198 1.00 88.19 77 LEU A N 1
ATOM 602 C CA . LEU A 1 77 ? -9.060 6.502 28.509 1.00 88.19 77 LEU A CA 1
ATOM 603 C C . LEU A 1 77 ? -8.393 7.848 28.792 1.00 88.19 77 LEU A C 1
ATOM 605 O O . LEU A 1 77 ? -8.781 8.888 28.259 1.00 88.19 77 LEU A O 1
ATOM 609 N N . TYR A 1 78 ? -7.331 7.823 29.592 1.00 89.62 78 TYR A N 1
ATOM 610 C CA . TYR A 1 78 ? -6.491 8.997 29.799 1.00 89.62 78 TYR A CA 1
ATOM 611 C C . TYR A 1 78 ? -5.496 9.171 28.646 1.00 89.62 78 TYR A C 1
ATOM 613 O O . TYR A 1 78 ? -4.983 8.183 28.109 1.00 89.62 78 TYR A O 1
ATOM 621 N N . PRO A 1 79 ? -5.160 10.419 28.271 1.00 88.56 79 PRO A N 1
ATOM 622 C CA . PRO A 1 79 ? -4.067 10.671 27.347 1.00 88.56 79 PRO A CA 1
ATOM 623 C C . PRO A 1 79 ? -2.776 9.998 27.838 1.00 88.56 79 PRO A C 1
ATOM 625 O O . PRO A 1 79 ? -2.525 9.964 29.047 1.00 88.56 79 PRO A O 1
ATOM 628 N N . PRO A 1 80 ? -1.921 9.501 26.928 1.00 90.31 80 PRO A N 1
ATOM 629 C CA . PRO A 1 80 ? -0.637 8.945 27.322 1.00 90.31 80 PRO A CA 1
ATOM 630 C C . PRO A 1 80 ? 0.164 9.986 28.110 1.00 90.31 80 PRO A C 1
ATOM 632 O O . PRO A 1 80 ? 0.305 11.136 27.693 1.00 90.31 80 PRO A O 1
ATOM 635 N N . THR A 1 81 ? 0.723 9.569 29.244 1.00 89.31 81 THR A N 1
ATOM 636 C CA . THR A 1 81 ? 1.525 10.433 30.129 1.00 89.31 81 THR A CA 1
ATOM 637 C C . THR A 1 81 ? 2.840 10.872 29.484 1.00 89.31 81 THR A C 1
ATOM 639 O O . THR A 1 81 ? 3.447 11.871 29.872 1.00 89.31 81 THR A O 1
ATOM 642 N N . THR A 1 82 ? 3.290 10.142 28.467 1.00 88.75 82 THR A N 1
ATOM 643 C CA . THR A 1 82 ? 4.533 10.405 27.749 1.00 88.75 82 THR A CA 1
ATOM 644 C C . THR A 1 82 ? 4.327 11.412 26.621 1.00 88.75 82 THR A C 1
ATOM 646 O O . THR A 1 82 ? 3.467 11.230 25.757 1.00 88.75 82 THR A O 1
ATOM 649 N N . LYS A 1 83 ? 5.188 12.433 26.544 1.00 85.62 83 LYS A N 1
ATOM 650 C CA . LYS A 1 83 ? 5.258 13.303 25.363 1.00 85.62 83 LYS A CA 1
ATOM 651 C C . LYS A 1 83 ? 5.866 12.544 24.187 1.00 85.62 83 LYS A C 1
ATOM 653 O O . LYS A 1 83 ? 6.898 11.893 24.325 1.00 85.62 83 LYS A O 1
ATOM 658 N N . ARG A 1 84 ? 5.282 12.702 22.999 1.00 84.38 84 ARG A N 1
ATOM 659 C CA . ARG A 1 84 ? 5.890 12.208 21.760 1.00 84.38 84 ARG A CA 1
ATOM 660 C C . ARG A 1 84 ? 7.170 12.996 21.474 1.00 84.38 84 ARG A C 1
ATOM 662 O O . ARG A 1 84 ? 7.121 14.215 21.307 1.00 84.38 84 ARG A O 1
ATOM 669 N N . THR A 1 85 ? 8.309 12.311 21.391 1.00 82.31 85 THR A N 1
ATOM 670 C CA . THR A 1 85 ? 9.575 12.939 20.993 1.00 82.31 85 THR A CA 1
ATOM 671 C C . THR A 1 85 ? 9.434 13.541 19.598 1.00 82.31 85 THR A C 1
ATOM 673 O O . THR A 1 85 ? 8.830 12.946 18.701 1.00 82.31 85 THR A O 1
ATOM 676 N N . LYS A 1 86 ? 9.991 14.737 19.396 1.00 83.06 86 LYS A N 1
ATOM 677 C CA . LYS A 1 86 ? 10.001 15.388 18.086 1.00 83.06 86 LYS A CA 1
ATOM 678 C C . LYS A 1 86 ? 10.743 14.490 17.090 1.00 83.06 86 LYS A C 1
ATOM 680 O O . LYS A 1 86 ? 11.950 14.325 17.208 1.00 83.06 86 LYS A O 1
ATOM 685 N N . GLY A 1 87 ? 10.027 13.927 16.112 1.00 83.50 87 GLY A N 1
ATOM 686 C CA . GLY A 1 87 ? 10.620 12.978 15.160 1.00 83.50 87 GLY A CA 1
ATOM 687 C C . GLY A 1 87 ? 11.730 13.603 14.312 1.00 83.50 87 GLY A C 1
ATOM 688 O O . GLY A 1 87 ? 12.814 13.049 14.181 1.00 83.50 87 GLY A O 1
ATOM 689 N N . ARG A 1 88 ? 11.490 14.805 13.775 1.00 78.56 88 ARG A N 1
ATOM 690 C CA . ARG A 1 88 ? 12.496 15.553 13.013 1.00 78.56 88 ARG A CA 1
ATOM 691 C C . ARG A 1 88 ? 13.227 16.522 13.929 1.00 78.56 88 ARG A C 1
ATOM 693 O O . ARG A 1 88 ? 12.592 17.414 14.496 1.00 78.56 88 ARG A O 1
ATOM 700 N N . SER A 1 89 ? 14.552 16.424 14.016 1.00 75.00 89 SER A N 1
ATOM 701 C CA . SER A 1 89 ? 15.337 17.445 14.710 1.00 75.00 89 SER A CA 1
ATOM 702 C C . SER A 1 89 ? 15.003 18.830 14.132 1.00 75.00 89 SER A C 1
ATOM 704 O O . SER A 1 89 ? 14.842 19.018 12.923 1.00 75.00 89 SER A O 1
ATOM 706 N N . GLY A 1 90 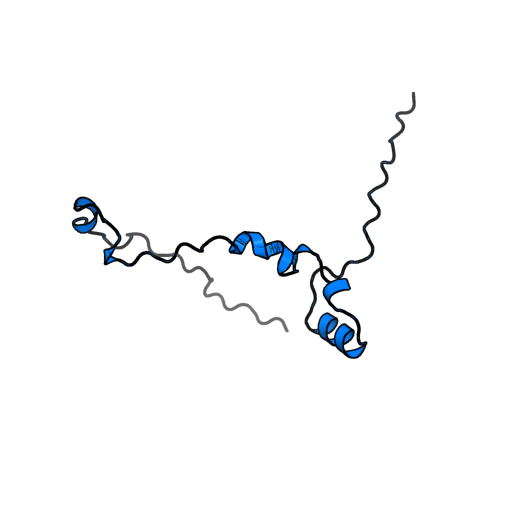? 14.825 19.822 15.012 1.00 73.44 90 GLY A N 1
ATOM 707 C CA . GLY A 1 90 ? 14.578 21.211 14.598 1.00 73.44 90 GLY A CA 1
ATOM 708 C C . GLY A 1 90 ? 15.777 21.854 13.899 1.00 73.44 90 GLY A C 1
ATOM 709 O O . GLY A 1 90 ? 15.680 22.985 13.436 1.00 73.44 90 GLY A O 1
ATOM 710 N N . ILE A 1 91 ? 16.893 21.130 13.829 1.00 78.62 91 ILE A N 1
ATOM 711 C CA . ILE A 1 91 ? 18.119 21.558 13.182 1.00 78.62 91 ILE A CA 1
ATOM 712 C C . ILE A 1 91 ? 17.817 21.710 11.691 1.00 78.62 91 ILE A C 1
ATOM 714 O O . ILE A 1 91 ? 17.459 20.755 10.991 1.00 78.62 91 ILE A O 1
ATOM 718 N N . LYS A 1 92 ? 17.915 22.948 11.202 1.00 79.06 92 LYS A N 1
ATOM 719 C CA . LYS A 1 92 ? 17.843 23.227 9.770 1.00 79.06 92 LYS A CA 1
ATOM 720 C C . LYS A 1 92 ? 18.982 22.456 9.102 1.00 79.06 92 LYS A C 1
ATOM 722 O O . LYS A 1 92 ? 20.140 22.614 9.478 1.00 79.06 92 LYS A O 1
ATOM 727 N N . ARG A 1 93 ? 18.652 21.602 8.129 1.00 77.12 93 ARG A N 1
ATOM 728 C CA . ARG A 1 93 ? 19.672 20.987 7.272 1.00 77.12 93 ARG A CA 1
ATOM 729 C C . ARG A 1 93 ? 20.401 22.125 6.566 1.00 77.12 93 ARG A C 1
ATOM 731 O O . ARG A 1 93 ? 19.733 23.019 6.045 1.00 77.12 93 ARG A O 1
ATOM 738 N N . LYS A 1 94 ? 21.735 22.103 6.564 1.00 80.44 94 LYS A N 1
ATOM 739 C CA . LYS A 1 94 ? 22.500 22.993 5.688 1.00 80.44 94 LYS A CA 1
ATOM 740 C C . LYS A 1 94 ? 22.065 22.678 4.257 1.00 80.44 94 LYS A C 1
ATOM 742 O O . LYS A 1 94 ? 22.000 21.505 3.890 1.00 80.44 94 LYS A O 1
ATOM 747 N N . LEU A 1 95 ? 21.680 23.702 3.501 1.00 74.69 95 LEU A N 1
ATOM 748 C CA . LEU A 1 95 ? 21.504 23.553 2.062 1.00 74.69 95 LEU A CA 1
ATOM 749 C C . LEU A 1 95 ? 22.890 23.210 1.509 1.00 74.69 95 LEU A C 1
ATOM 751 O O . LEU A 1 95 ? 23.854 23.909 1.821 1.00 74.69 95 LEU A O 1
ATOM 755 N N . SER A 1 96 ? 23.013 22.090 0.801 1.00 70.69 96 SER A N 1
ATOM 756 C CA . SER A 1 96 ? 24.212 21.830 0.008 1.00 70.69 96 SER A CA 1
ATOM 757 C C . SER A 1 96 ? 24.288 22.900 -1.078 1.00 70.69 96 SER A C 1
ATOM 759 O O . SER A 1 96 ? 23.262 23.185 -1.701 1.00 70.69 96 SER A O 1
ATOM 761 N N . ALA A 1 97 ? 25.467 23.503 -1.233 1.00 65.00 97 ALA A N 1
ATOM 762 C CA . ALA A 1 97 ? 25.786 24.370 -2.363 1.00 65.00 97 ALA A CA 1
ATOM 763 C C . ALA A 1 97 ? 25.870 23.554 -3.659 1.00 65.00 97 ALA A C 1
ATOM 765 O O . ALA A 1 97 ? 26.236 22.358 -3.562 1.00 65.00 97 ALA A O 1
#

Organism: Brassica oleracea (NCBI:txid3712)

Sequence (97 aa):
DDDAVVDTPIPHRPHFVLGLPCRHAIAAAFCRNMQYTMFVCKHHLKETWAETVRGIILPVPDPKDVEVPAEILTVDLYPPTTKRTKGRSGIKRKLSA

Secondary structure (DSSP, 8-state):
--------------TT---S--HHHHHHHHHTT--GGGGS-GGGSHHHHHGGGTS---PPPPGGG----HHHHT---PPPSSPPP-SS-S-PPPPP-

Solvent-accessible surface area (backbone atoms only — not comparable to full-atom values): 6815 Å² total; per-residue (Å²): 135,83,82,74,78,77,81,69,77,71,74,76,75,73,73,85,62,50,60,68,74,47,75,66,56,46,51,54,24,55,79,65,79,42,71,48,72,82,45,40,34,66,90,75,41,65,75,68,50,44,67,83,63,63,55,79,74,72,71,80,70,57,77,86,79,53,89,72,59,69,68,67,77,67,54,86,80,74,79,75,90,68,80,81,74,75,86,67,72,88,68,78,76,78,78,81,132

Foldseek 3Di:
DPPPPPPDPPPPPPPDLVQDDDPVLVVVCVVVVHDSVVSYHPCPDPVVCCVVVVDPPPPPPDPVPDDDDPVVVPDDDDDDPDDDDDPDDPDDDPDDD

Radius of gyration: 27.31 Å; Cα contacts (8 Å, |Δi|>4): 29; chains: 1; bounding box: 69×58×61 Å

Mean predicted aligned error: 17.2 Å